Protein AF-N6TQA6-F1 (afdb_monomer_lite)

Foldseek 3Di:
DDVCVVPPPDDPVNVVVVVDVVPDPDDDDDPDDDCVVPNCVVVVVCQCPDLLNPQLPDDKDKDWDDLDVVQQKIWMFIDHRQAGQDTDIDTDDPLVVVCVVVCVVVVVVRVVRGGHGDDPVSVVVVVVSSVCSNPDVVNVVSVPPD

Organism: Dendroctonus ponderosae (NCBI:txid77166)

Secondary structure (DSSP, 8-state):
--HHHHSTT--HHHHHHHHHHHH-S---------TTTSTTHHHHHHHHHSHHHHTTTSPPEEEEEEEEGGGTEEEEEEEETTEEEEEEEE-S-TTHHHHGGG-HHHHHHHHTTTTSB--HHHHHHHHHHHHHHHH-HHHHHHHS--

InterPro domains:
  IPR004562 Lipoyltransferase/lipoate-protein ligase [PTHR12561] (2-125)

pLDDT: mean 84.32, std 15.9, range [39.91, 97.62]

Structure (mmCIF, N/CA/C/O backbone):
data_AF-N6TQA6-F1
#
_entry.id   AF-N6TQA6-F1
#
loop_
_atom_site.group_PDB
_atom_site.id
_atom_site.type_symbol
_atom_site.label_atom_id
_atom_site.label_alt_id
_atom_site.label_comp_id
_atom_site.label_asym_id
_atom_site.label_entity_id
_atom_site.label_seq_id
_atom_site.pdbx_PDB_ins_code
_atom_site.Cartn_x
_atom_site.Cartn_y
_atom_site.Cartn_z
_atom_site.occupancy
_atom_site.B_iso_or_equiv
_atom_site.auth_seq_id
_atom_site.auth_comp_id
_atom_site.auth_asym_id
_atom_site.auth_atom_id
_atom_site.pdbx_PDB_model_num
ATOM 1 N N . MET A 1 1 ? -9.135 -11.450 -22.945 1.00 77.75 1 MET A N 1
ATOM 2 C CA . MET A 1 1 ? -8.726 -12.107 -24.193 1.00 77.75 1 MET A CA 1
ATOM 3 C C . MET A 1 1 ? -7.222 -12.030 -24.265 1.00 77.75 1 MET A C 1
ATOM 5 O O . MET A 1 1 ? -6.675 -10.943 -24.104 1.00 77.75 1 MET A O 1
ATOM 9 N N . ASN A 1 2 ? -6.568 -13.174 -24.365 1.00 92.62 2 ASN A N 1
ATOM 10 C CA . ASN A 1 2 ? -5.119 -13.284 -24.458 1.00 92.62 2 ASN A CA 1
ATOM 11 C C . ASN A 1 2 ? -4.741 -13.537 -25.926 1.00 92.62 2 ASN A C 1
ATOM 13 O O . ASN A 1 2 ? -5.412 -14.313 -26.595 1.00 92.62 2 ASN A O 1
ATOM 17 N N . LEU A 1 3 ? -3.662 -12.929 -26.428 1.00 93.31 3 LEU A N 1
ATOM 18 C CA . LEU A 1 3 ? -3.192 -13.143 -27.807 1.00 93.31 3 LEU A CA 1
ATOM 19 C C . LEU A 1 3 ? -2.928 -14.625 -28.120 1.00 93.31 3 LEU A C 1
ATOM 21 O O . LEU A 1 3 ? -3.134 -15.071 -29.245 1.00 93.31 3 LEU A O 1
ATOM 25 N N . ASN A 1 4 ? -2.537 -15.406 -27.114 1.00 93.56 4 ASN A N 1
ATOM 26 C CA . ASN A 1 4 ? -2.310 -16.839 -27.259 1.00 93.56 4 ASN A CA 1
ATOM 27 C C . ASN A 1 4 ? -3.609 -17.657 -27.425 1.00 93.56 4 ASN A C 1
ATOM 29 O O . ASN A 1 4 ? -3.557 -18.798 -27.872 1.00 93.56 4 ASN A O 1
ATOM 33 N N . GLU A 1 5 ? -4.775 -17.101 -27.078 1.00 95.50 5 GLU A N 1
ATOM 34 C CA . GLU A 1 5 ? -6.081 -17.727 -27.351 1.00 95.50 5 GLU A CA 1
ATOM 35 C C . GLU A 1 5 ? -6.451 -17.608 -28.837 1.00 95.50 5 GLU A C 1
ATOM 37 O O . GLU A 1 5 ? -7.090 -18.501 -29.387 1.00 95.50 5 GLU A O 1
ATOM 42 N N . GLU A 1 6 ? -6.028 -16.524 -29.493 1.00 95.62 6 GLU A N 1
ATOM 43 C CA . GLU A 1 6 ? -6.296 -16.272 -30.913 1.00 95.62 6 GLU A CA 1
ATOM 44 C C . GLU A 1 6 ? -5.246 -16.905 -31.826 1.00 95.62 6 GLU A C 1
ATOM 46 O O . GLU A 1 6 ? -5.573 -17.448 -32.882 1.00 95.62 6 GLU A O 1
ATOM 51 N N . ARG A 1 7 ? -3.978 -16.865 -31.411 1.00 94.62 7 ARG A N 1
ATOM 52 C CA . ARG A 1 7 ? -2.865 -17.491 -32.119 1.00 94.62 7 ARG A CA 1
ATOM 53 C C . ARG A 1 7 ? -2.059 -18.352 -31.146 1.00 94.62 7 ARG A C 1
ATOM 55 O O . ARG A 1 7 ? -1.082 -17.871 -30.571 1.00 94.62 7 ARG A O 1
ATOM 62 N N . PRO A 1 8 ? -2.447 -19.625 -30.968 1.00 95.56 8 PRO A N 1
ATOM 63 C CA . PRO A 1 8 ? -1.729 -20.542 -30.098 1.00 95.56 8 PRO A CA 1
ATOM 64 C C . PRO A 1 8 ? -0.255 -20.657 -30.490 1.00 95.56 8 PRO A C 1
ATOM 66 O O . PRO A 1 8 ? 0.071 -20.907 -31.650 1.00 95.56 8 PRO A O 1
ATOM 69 N N . GLY A 1 9 ? 0.626 -20.492 -29.507 1.00 95.00 9 GLY A N 1
ATOM 70 C CA . GLY A 1 9 ? 2.074 -20.583 -29.684 1.00 95.00 9 GLY A CA 1
ATOM 71 C C . GLY A 1 9 ? 2.760 -19.263 -30.026 1.00 95.00 9 GLY A C 1
ATOM 72 O O . GLY A 1 9 ? 3.975 -19.278 -30.197 1.00 95.00 9 GLY A O 1
ATOM 73 N N . ILE A 1 10 ? 2.027 -18.144 -30.099 1.00 96.69 10 ILE A N 1
ATOM 74 C CA . ILE A 1 10 ? 2.650 -16.826 -30.247 1.00 96.69 10 ILE A CA 1
ATOM 75 C C . ILE A 1 10 ? 3.518 -16.507 -29.023 1.00 96.69 10 ILE A C 1
ATOM 77 O O . ILE A 1 10 ? 3.062 -16.636 -27.881 1.00 96.69 10 ILE A O 1
ATOM 81 N N . THR A 1 11 ? 4.765 -16.093 -29.246 1.00 96.75 11 THR A N 1
ATOM 82 C CA . THR A 1 11 ? 5.687 -15.748 -28.152 1.00 96.75 11 THR A CA 1
ATOM 83 C C . THR A 1 11 ? 5.774 -14.242 -27.916 1.00 96.75 11 THR A C 1
ATOM 85 O O . THR A 1 11 ? 5.380 -13.428 -28.754 1.00 96.75 11 THR A O 1
ATOM 88 N N . VAL A 1 12 ? 6.302 -13.845 -26.753 1.00 95.62 12 VAL A N 1
ATOM 89 C CA . VAL A 1 12 ? 6.537 -12.426 -26.440 1.00 95.62 12 VAL A CA 1
ATOM 90 C C . VAL A 1 12 ? 7.561 -11.833 -27.405 1.00 95.62 12 VAL A C 1
ATOM 92 O O . VAL A 1 12 ? 7.394 -10.702 -27.848 1.00 95.62 12 VAL A O 1
ATOM 95 N N . GLU A 1 13 ? 8.589 -12.596 -27.771 1.00 93.81 13 GLU A N 1
ATOM 96 C CA . GLU A 1 13 ? 9.628 -12.185 -28.714 1.00 93.81 13 GLU A CA 1
ATOM 97 C C . GLU A 1 13 ? 9.040 -11.903 -30.097 1.00 93.81 13 GLU A C 1
ATOM 99 O O . GLU A 1 13 ? 9.338 -10.861 -30.673 1.00 93.81 13 GLU A O 1
ATOM 104 N N . GLU A 1 14 ? 8.157 -12.773 -30.602 1.00 94.75 14 GLU A N 1
ATOM 105 C CA . GLU A 1 14 ? 7.482 -12.560 -31.887 1.00 94.75 14 GLU A CA 1
ATOM 106 C C . GLU A 1 14 ? 6.632 -11.286 -31.878 1.00 94.75 14 GLU A C 1
ATOM 108 O O . GLU A 1 14 ? 6.665 -10.508 -32.833 1.00 94.75 14 GLU A O 1
ATOM 113 N N . VAL A 1 15 ? 5.896 -11.046 -30.787 1.00 95.25 15 VAL A N 1
ATOM 114 C CA . VAL A 1 15 ? 5.097 -9.824 -30.625 1.00 95.25 15 VAL A CA 1
ATOM 115 C C . VAL A 1 15 ? 6.002 -8.595 -30.562 1.00 95.25 15 VAL A C 1
ATOM 117 O O . VAL A 1 15 ? 5.753 -7.618 -31.265 1.00 95.25 15 VAL A O 1
ATOM 120 N N . MET A 1 16 ? 7.073 -8.642 -29.770 1.00 93.44 16 MET A N 1
ATOM 121 C CA . MET A 1 16 ? 8.029 -7.541 -29.645 1.00 93.44 16 MET A CA 1
ATOM 122 C C . MET A 1 16 ? 8.713 -7.234 -30.979 1.00 93.44 16 MET A C 1
ATOM 124 O O . MET A 1 16 ? 8.802 -6.069 -31.353 1.00 93.44 16 MET A O 1
ATOM 128 N N . SER A 1 17 ? 9.152 -8.253 -31.725 1.00 91.00 17 SER A N 1
ATOM 129 C CA . SER A 1 17 ? 9.745 -8.076 -33.054 1.00 91.00 17 SER A CA 1
ATOM 130 C C . SER A 1 17 ? 8.762 -7.454 -34.041 1.00 91.00 17 SER A C 1
ATOM 132 O O . SER A 1 17 ? 9.145 -6.535 -34.761 1.00 91.00 17 SER A O 1
ATOM 134 N N . ALA A 1 18 ? 7.501 -7.900 -34.048 1.00 93.00 18 ALA A N 1
ATOM 135 C CA . ALA A 1 18 ? 6.472 -7.315 -34.902 1.00 93.00 18 ALA A CA 1
ATOM 136 C C . ALA A 1 18 ? 6.237 -5.831 -34.565 1.00 93.00 18 ALA A C 1
ATOM 138 O O . ALA A 1 18 ? 6.269 -4.989 -35.460 1.00 93.00 18 ALA A O 1
ATOM 139 N N . VAL A 1 19 ? 6.091 -5.494 -33.276 1.00 94.12 19 VAL A N 1
ATOM 140 C CA . VAL A 1 19 ? 5.909 -4.105 -32.812 1.00 94.12 19 VAL A CA 1
ATOM 141 C C . VAL A 1 19 ? 7.112 -3.231 -33.163 1.00 94.12 19 VAL A C 1
ATOM 143 O O . VAL A 1 19 ? 6.934 -2.118 -33.652 1.00 94.12 19 VAL A O 1
ATOM 146 N N . ILE A 1 20 ? 8.331 -3.730 -32.945 1.00 91.94 20 ILE A N 1
ATOM 147 C CA . ILE A 1 20 ? 9.562 -3.025 -33.311 1.00 91.94 20 ILE A CA 1
ATOM 148 C C . ILE A 1 20 ? 9.578 -2.752 -34.814 1.00 91.94 20 ILE A C 1
ATOM 150 O O . ILE A 1 20 ? 9.751 -1.603 -35.202 1.00 91.94 20 ILE A O 1
ATOM 154 N N . SER A 1 21 ? 9.340 -3.778 -35.639 1.00 91.06 21 SER A N 1
ATOM 155 C CA . SER A 1 21 ? 9.385 -3.649 -37.099 1.00 91.06 21 SER A CA 1
ATOM 156 C C . SER A 1 21 ? 8.364 -2.657 -37.653 1.00 91.06 21 SER A C 1
ATOM 158 O O . SER A 1 21 ? 8.641 -2.003 -38.655 1.00 91.06 21 SER A O 1
ATOM 160 N N . GLU A 1 22 ? 7.217 -2.516 -36.985 1.00 94.31 22 GLU A N 1
ATOM 161 C CA . GLU A 1 22 ? 6.183 -1.549 -37.352 1.00 94.31 22 GLU A CA 1
ATOM 162 C C . GLU A 1 22 ? 6.543 -0.124 -36.901 1.00 94.31 22 GLU A C 1
ATOM 164 O O . GLU A 1 22 ? 6.244 0.846 -37.593 1.00 94.31 22 GLU A O 1
ATOM 169 N N . TRP A 1 23 ? 7.191 0.025 -35.740 1.00 92.50 23 TRP A N 1
ATOM 170 C CA . TRP A 1 23 ? 7.520 1.334 -35.172 1.00 92.50 23 TRP A CA 1
ATOM 171 C C . TRP A 1 23 ? 8.783 1.962 -35.777 1.00 92.50 23 TRP A C 1
ATOM 173 O O . TRP A 1 23 ? 8.796 3.157 -36.072 1.00 92.50 23 TRP A O 1
ATOM 183 N N . SER A 1 24 ? 9.871 1.196 -35.907 1.00 87.44 24 SER A N 1
ATOM 184 C CA . SER A 1 24 ? 11.175 1.698 -36.356 1.00 87.44 24 SER A CA 1
ATOM 185 C C . SER A 1 24 ? 12.092 0.575 -36.846 1.00 87.44 24 SER A C 1
ATOM 187 O O . SER A 1 24 ? 12.182 -0.490 -36.239 1.00 87.44 24 SER A O 1
ATOM 189 N N . SER A 1 25 ? 12.872 0.852 -37.894 1.00 78.69 25 SER A N 1
ATOM 190 C CA . SER A 1 25 ? 13.963 -0.023 -38.346 1.00 78.69 25 SER A CA 1
ATOM 191 C C . SER A 1 25 ? 15.232 0.081 -37.491 1.00 78.69 25 SER A C 1
ATOM 193 O O . SER A 1 25 ? 16.131 -0.745 -37.629 1.00 78.69 25 SER A O 1
ATOM 195 N N . GLU A 1 26 ? 15.325 1.092 -36.627 1.00 82.56 26 GLU A N 1
ATOM 196 C CA . GLU A 1 26 ? 16.472 1.341 -35.754 1.00 82.56 26 GLU A CA 1
ATOM 197 C C . GLU A 1 26 ? 16.046 1.217 -34.291 1.00 82.56 26 GLU A C 1
ATOM 199 O O . GLU A 1 26 ? 15.248 2.015 -33.789 1.00 82.56 26 GLU A O 1
ATOM 204 N N . VAL A 1 27 ? 16.583 0.204 -33.608 1.00 82.75 27 VAL A N 1
ATOM 205 C CA . VAL A 1 27 ? 16.395 -0.015 -32.171 1.00 82.75 27 VAL A CA 1
ATOM 206 C C . VAL A 1 27 ? 17.752 -0.262 -31.535 1.00 82.75 27 VAL A C 1
ATOM 208 O O . VAL A 1 27 ? 18.477 -1.176 -31.923 1.00 82.75 27 VAL A O 1
ATOM 211 N N . ALA A 1 28 ? 18.084 0.556 -30.541 1.00 83.94 28 ALA A N 1
ATOM 212 C CA . ALA A 1 28 ? 19.225 0.318 -29.675 1.00 83.94 28 ALA A CA 1
ATOM 213 C C . ALA A 1 28 ? 18.788 -0.574 -28.509 1.00 83.94 28 ALA A C 1
ATOM 215 O O . ALA A 1 28 ? 17.830 -0.258 -27.800 1.00 83.94 28 ALA A O 1
ATOM 216 N N . VAL A 1 29 ? 19.492 -1.686 -28.315 1.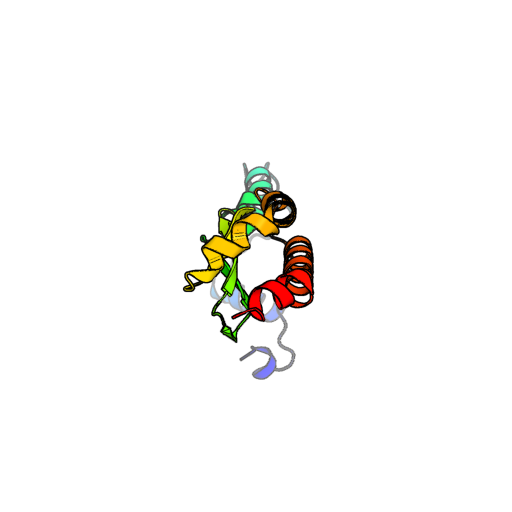00 85.06 29 VAL A N 1
ATOM 217 C CA . VAL A 1 29 ? 19.324 -2.524 -27.127 1.00 85.06 29 VAL A CA 1
ATOM 218 C C . VAL A 1 29 ? 20.088 -1.876 -25.975 1.00 85.06 29 VAL A C 1
ATOM 220 O O . VAL A 1 29 ? 21.230 -1.452 -26.138 1.00 85.06 29 VAL A O 1
ATOM 223 N N . VAL A 1 30 ? 19.436 -1.767 -24.820 1.00 89.81 30 VAL A N 1
ATOM 224 C CA . VAL A 1 30 ? 20.042 -1.254 -23.589 1.00 89.81 30 VAL A CA 1
ATOM 225 C C . VAL A 1 30 ? 20.424 -2.450 -22.719 1.00 89.81 30 VAL A C 1
ATOM 227 O O . VAL A 1 30 ? 19.561 -3.044 -22.075 1.00 89.81 30 VAL A O 1
ATOM 230 N N . ASP A 1 31 ? 21.710 -2.808 -22.723 1.00 85.19 31 ASP A N 1
ATOM 231 C CA . ASP A 1 31 ? 22.230 -3.988 -22.010 1.00 85.19 31 ASP A CA 1
ATOM 232 C C . ASP A 1 31 ? 22.475 -3.733 -20.511 1.00 85.19 31 ASP A C 1
ATOM 234 O O . ASP A 1 31 ? 22.436 -4.661 -19.699 1.00 85.19 31 ASP A O 1
ATOM 238 N N . SER A 1 32 ? 22.690 -2.472 -20.119 1.00 89.19 32 SER A N 1
ATOM 239 C CA . SER A 1 32 ? 22.779 -2.042 -18.722 1.00 89.19 32 SER A CA 1
ATOM 240 C C . SER A 1 32 ? 21.999 -0.752 -18.486 1.00 89.19 32 SER A C 1
ATOM 242 O O . SER A 1 32 ? 21.903 0.122 -19.344 1.00 89.19 32 SER A O 1
ATOM 244 N N . ILE A 1 33 ? 21.418 -0.644 -17.291 1.00 89.31 33 ILE A N 1
ATOM 245 C CA . ILE A 1 33 ? 20.764 0.573 -16.815 1.00 89.31 33 ILE A CA 1
ATOM 246 C C . ILE A 1 33 ? 21.551 1.045 -15.595 1.00 89.31 33 ILE A C 1
ATOM 248 O O . ILE A 1 33 ? 21.367 0.535 -14.488 1.00 89.31 33 ILE A O 1
ATOM 252 N N . ASP A 1 34 ? 22.446 1.996 -15.825 1.00 92.69 34 ASP A N 1
ATOM 253 C CA . ASP A 1 34 ? 23.324 2.606 -14.830 1.00 92.69 34 ASP A CA 1
ATOM 254 C C . ASP A 1 34 ? 23.321 4.135 -14.972 1.00 92.69 34 ASP A C 1
ATOM 256 O O . ASP A 1 34 ? 22.757 4.687 -15.918 1.00 92.69 34 ASP A O 1
ATOM 260 N N . ASP A 1 35 ? 23.910 4.824 -13.995 1.00 94.50 35 ASP A N 1
ATOM 261 C CA . ASP A 1 35 ? 23.926 6.289 -13.974 1.00 94.50 35 ASP A CA 1
ATOM 262 C C . ASP A 1 35 ? 24.901 6.905 -14.991 1.00 94.50 35 ASP A C 1
ATOM 264 O O . ASP A 1 35 ? 24.785 8.098 -15.270 1.00 94.50 35 ASP A O 1
ATOM 268 N N . ASP A 1 36 ? 25.819 6.120 -15.567 1.00 93.12 36 ASP A N 1
ATOM 269 C CA . ASP A 1 36 ? 26.748 6.607 -16.592 1.00 93.12 36 ASP A CA 1
ATOM 270 C C . ASP A 1 36 ? 26.003 6.841 -17.914 1.00 93.12 36 ASP A C 1
ATOM 272 O O . ASP A 1 36 ? 26.215 7.852 -18.587 1.00 93.12 36 ASP A O 1
ATOM 276 N N . HIS A 1 37 ? 25.078 5.939 -18.257 1.00 91.31 37 HIS A N 1
ATOM 277 C CA . HIS A 1 37 ? 24.231 6.052 -19.448 1.00 91.31 37 HIS A CA 1
ATOM 278 C C . HIS A 1 37 ? 22.903 6.774 -19.171 1.00 91.31 37 HIS A C 1
ATOM 280 O O . HIS A 1 37 ? 22.375 7.460 -20.049 1.00 91.31 37 HIS A O 1
ATOM 286 N N . PHE A 1 38 ? 22.364 6.651 -17.953 1.00 94.62 38 PHE A N 1
ATOM 287 C CA . PHE A 1 38 ? 21.082 7.234 -17.547 1.00 94.62 38 PHE A CA 1
ATOM 288 C C . PHE A 1 38 ? 21.204 7.956 -16.197 1.00 94.62 38 PHE A C 1
ATOM 290 O O . PHE A 1 38 ? 20.781 7.424 -15.166 1.00 94.62 38 PHE A O 1
ATOM 297 N N . PRO A 1 39 ? 21.739 9.190 -16.174 1.00 95.94 39 PRO A N 1
ATOM 298 C CA . PRO A 1 39 ? 21.996 9.910 -14.931 1.00 95.94 39 PRO A CA 1
ATOM 299 C C . PRO A 1 39 ? 20.758 10.020 -14.027 1.00 95.94 39 PRO A C 1
ATOM 301 O O . PRO A 1 39 ? 19.737 10.598 -14.405 1.00 95.94 39 PRO A O 1
ATOM 304 N N . GLY A 1 40 ? 20.855 9.485 -12.806 1.00 96.25 40 GLY A N 1
ATOM 305 C CA . GLY A 1 40 ? 19.790 9.520 -11.800 1.00 96.25 40 GLY A CA 1
ATOM 306 C C . GLY A 1 40 ? 18.843 8.314 -11.834 1.00 96.25 40 GLY A C 1
ATOM 307 O O . GLY A 1 40 ? 17.872 8.269 -11.063 1.00 96.25 40 GLY A O 1
ATOM 308 N N . VAL A 1 41 ? 19.105 7.316 -12.682 1.00 96.75 41 VAL A N 1
ATOM 309 C CA . VAL A 1 41 ? 18.303 6.094 -12.746 1.00 96.75 41 VAL A CA 1
ATOM 310 C C . VAL A 1 41 ? 18.394 5.284 -11.458 1.00 96.75 41 VAL A C 1
ATOM 312 O O . VAL A 1 41 ? 17.375 4.752 -11.013 1.00 96.75 41 VAL A O 1
ATOM 315 N N . SER A 1 42 ? 19.547 5.267 -10.779 1.00 95.31 42 SER A N 1
ATOM 316 C CA . SER A 1 42 ? 19.677 4.582 -9.486 1.00 95.31 42 SER A CA 1
ATOM 317 C C . SER A 1 42 ? 18.792 5.225 -8.422 1.00 95.31 42 SER A C 1
ATOM 319 O O . SER A 1 42 ? 18.085 4.525 -7.695 1.00 95.31 42 SER A O 1
ATOM 321 N N . GLN A 1 43 ? 18.770 6.560 -8.360 1.00 96.69 43 GLN A N 1
ATOM 322 C CA . GLN A 1 43 ? 17.928 7.295 -7.415 1.00 96.69 43 GLN A CA 1
ATOM 323 C C . GLN A 1 43 ? 16.441 7.062 -7.708 1.00 96.69 43 GLN A C 1
ATOM 325 O O . GLN A 1 43 ? 15.642 6.836 -6.798 1.00 96.69 43 GLN A O 1
ATOM 330 N N . THR A 1 44 ? 16.067 7.071 -8.987 1.00 96.88 44 THR A N 1
ATOM 331 C CA . THR A 1 44 ? 14.692 6.817 -9.429 1.00 96.88 44 THR A CA 1
ATOM 332 C C . THR A 1 44 ? 14.266 5.383 -9.113 1.00 96.88 44 THR A C 1
ATOM 334 O O . THR A 1 44 ? 13.175 5.163 -8.585 1.00 96.88 44 THR A O 1
ATOM 337 N N . ARG A 1 45 ? 15.149 4.405 -9.339 1.00 95.69 45 ARG A N 1
ATOM 338 C CA . ARG A 1 45 ? 14.934 3.005 -8.963 1.00 95.69 45 ARG A CA 1
ATOM 339 C C . ARG A 1 45 ? 14.741 2.858 -7.456 1.00 95.69 45 ARG A C 1
ATOM 341 O O . ARG A 1 45 ? 13.771 2.237 -7.034 1.00 95.69 45 ARG A O 1
ATOM 348 N N . GLN A 1 46 ? 15.619 3.449 -6.646 1.00 96.81 46 GLN A N 1
ATOM 349 C CA . GLN A 1 46 ? 15.495 3.427 -5.184 1.00 96.81 46 GLN A CA 1
ATOM 350 C C . GLN A 1 46 ? 14.174 4.048 -4.723 1.00 96.81 46 GLN A C 1
ATOM 352 O O . GLN A 1 46 ? 13.484 3.471 -3.885 1.00 96.81 46 GLN A O 1
ATOM 357 N N . LYS A 1 47 ? 13.778 5.178 -5.319 1.00 96.75 47 LYS A N 1
ATOM 358 C CA . LYS A 1 47 ? 12.491 5.820 -5.047 1.00 96.75 47 LYS A CA 1
ATOM 359 C C . LYS A 1 47 ? 11.320 4.899 -5.376 1.00 96.75 47 LYS A C 1
ATOM 361 O O . LYS A 1 47 ? 10.438 4.759 -4.545 1.00 96.75 47 LYS A O 1
ATOM 366 N N . PHE A 1 48 ? 11.299 4.259 -6.545 1.00 95.81 48 PHE A N 1
ATOM 367 C CA . PHE A 1 48 ? 10.202 3.363 -6.928 1.00 95.81 48 PHE A CA 1
ATOM 368 C C . PHE A 1 48 ? 10.120 2.091 -6.082 1.00 95.81 48 PHE A C 1
ATOM 370 O O . PHE A 1 48 ? 9.036 1.528 -5.924 1.00 95.81 48 PHE A O 1
ATOM 377 N N . LEU A 1 49 ? 11.244 1.646 -5.523 1.00 95.25 49 LEU A N 1
ATOM 378 C CA . LEU A 1 49 ? 11.292 0.491 -4.631 1.00 95.25 49 LEU A CA 1
ATOM 379 C C . LEU A 1 49 ? 10.986 0.837 -3.168 1.00 95.25 49 LEU A C 1
ATOM 381 O O . LEU A 1 49 ? 10.723 -0.081 -2.390 1.00 95.25 49 LEU A O 1
ATOM 385 N N . SER A 1 50 ? 10.983 2.120 -2.793 1.00 95.00 50 SER A N 1
ATOM 386 C CA . SER A 1 50 ? 10.720 2.540 -1.418 1.00 95.00 50 SER A CA 1
ATOM 387 C C . SER A 1 50 ? 9.273 2.257 -0.999 1.00 95.00 50 SER A C 1
ATOM 389 O O . SER A 1 50 ? 8.337 2.310 -1.803 1.00 95.00 50 SER A O 1
ATOM 391 N N . GLU A 1 51 ? 9.067 1.981 0.290 1.00 91.19 51 GLU A N 1
ATOM 392 C CA . GLU A 1 51 ? 7.725 1.769 0.850 1.00 91.19 51 GLU A CA 1
ATOM 393 C C . GLU A 1 51 ? 6.846 3.017 0.728 1.00 91.19 51 GLU A C 1
ATOM 395 O O . GLU A 1 51 ? 5.649 2.917 0.456 1.00 91.19 51 GLU A O 1
ATOM 400 N N . GLU A 1 52 ? 7.446 4.203 0.863 1.00 92.62 52 GLU A N 1
ATOM 401 C CA . GLU A 1 52 ? 6.758 5.479 0.675 1.00 92.62 52 GLU A CA 1
ATOM 402 C C . GLU A 1 52 ? 6.150 5.582 -0.729 1.00 92.62 52 GLU A C 1
ATOM 404 O O . GLU A 1 52 ? 5.021 6.047 -0.889 1.00 92.62 52 GLU A O 1
ATOM 409 N N . TRP A 1 53 ? 6.861 5.110 -1.755 1.00 94.75 53 TRP A N 1
ATOM 410 C CA . TRP A 1 53 ? 6.329 5.108 -3.109 1.00 94.75 53 TRP A CA 1
ATOM 411 C C . TRP A 1 53 ? 5.292 4.010 -3.322 1.00 94.75 53 TRP A C 1
ATOM 413 O O . TRP A 1 53 ? 4.194 4.287 -3.806 1.00 94.75 53 TRP A O 1
ATOM 423 N N . ARG A 1 54 ? 5.638 2.767 -2.968 1.00 92.88 54 ARG A N 1
ATOM 424 C CA . ARG A 1 54 ? 4.814 1.584 -3.257 1.00 92.88 54 ARG A CA 1
ATOM 425 C C . ARG A 1 54 ? 3.500 1.575 -2.483 1.00 92.88 54 ARG A C 1
ATOM 427 O O . ARG A 1 54 ? 2.488 1.151 -3.029 1.00 92.88 54 ARG A O 1
ATOM 434 N N . PHE A 1 55 ? 3.518 2.043 -1.237 1.00 91.56 55 PHE A N 1
ATOM 435 C CA . PHE A 1 55 ? 2.379 1.962 -0.320 1.00 91.56 55 PHE A CA 1
ATOM 436 C C . PHE A 1 55 ? 1.974 3.326 0.234 1.00 91.56 55 PHE A C 1
ATOM 438 O O . PHE A 1 55 ? 0.783 3.587 0.404 1.00 91.56 55 PHE A O 1
ATOM 445 N N . GLY A 1 56 ? 2.936 4.227 0.456 1.00 91.25 56 GLY A N 1
ATOM 446 C CA . GLY A 1 56 ? 2.688 5.568 0.994 1.00 91.25 56 GLY A CA 1
ATOM 447 C C . GLY A 1 56 ? 1.832 6.470 0.099 1.00 91.25 56 GLY A C 1
ATOM 448 O O . GLY A 1 56 ? 1.254 7.445 0.574 1.00 91.25 56 GLY A O 1
ATOM 449 N N . ARG A 1 57 ? 1.690 6.127 -1.184 1.00 92.88 57 ARG A N 1
ATOM 450 C CA . ARG A 1 57 ? 0.806 6.822 -2.133 1.00 92.88 57 ARG A CA 1
ATOM 451 C C . ARG A 1 57 ? -0.620 6.282 -2.185 1.00 92.88 57 ARG A C 1
ATOM 453 O O . ARG A 1 57 ? -1.443 6.848 -2.900 1.00 92.88 57 ARG A O 1
ATOM 460 N N . THR A 1 58 ? -0.921 5.215 -1.449 1.00 93.75 58 THR A N 1
ATOM 461 C CA . THR A 1 58 ? -2.285 4.684 -1.362 1.00 93.75 58 THR A CA 1
ATOM 462 C C . THR A 1 58 ? -3.201 5.760 -0.770 1.00 93.75 58 THR A C 1
ATOM 464 O O . THR A 1 58 ? -2.867 6.303 0.291 1.00 93.75 58 THR A O 1
ATOM 467 N N . PRO A 1 59 ? -4.333 6.099 -1.421 1.00 96.31 59 PRO A N 1
ATOM 468 C CA . PRO A 1 59 ? -5.304 7.033 -0.865 1.00 96.31 59 PRO A CA 1
ATOM 469 C C . PRO A 1 59 ? -5.747 6.607 0.532 1.00 96.31 59 PRO A C 1
ATOM 471 O O . PRO A 1 59 ? -5.780 5.417 0.837 1.00 96.31 59 PRO A O 1
ATOM 474 N N . LYS A 1 60 ? -6.113 7.575 1.374 1.00 97.50 60 LYS A N 1
ATOM 475 C CA . LYS A 1 60 ? -6.648 7.285 2.705 1.00 97.50 60 LYS A CA 1
ATOM 476 C C . LYS A 1 60 ? -7.862 6.360 2.597 1.00 97.50 60 LYS A C 1
ATOM 478 O O . LYS A 1 60 ? -8.774 6.632 1.818 1.00 97.50 60 LYS A O 1
ATOM 483 N N . PHE A 1 61 ? -7.886 5.309 3.408 1.00 97.62 61 PHE A N 1
ATOM 484 C CA . PHE A 1 61 ? -9.019 4.394 3.505 1.00 97.62 61 PHE A CA 1
ATOM 485 C C . PHE A 1 61 ? -9.247 3.969 4.952 1.00 97.62 61 PHE A C 1
ATOM 487 O O . PHE A 1 61 ? -8.350 4.057 5.789 1.00 97.62 61 PHE A O 1
ATOM 494 N N . THR A 1 62 ? -10.452 3.485 5.236 1.00 97.50 62 THR A N 1
ATOM 495 C CA . THR A 1 62 ? -10.806 2.940 6.546 1.00 97.50 62 THR A CA 1
ATOM 496 C C . THR A 1 62 ? -11.382 1.550 6.360 1.00 97.50 62 THR A C 1
ATOM 498 O O . THR A 1 62 ? -12.290 1.345 5.555 1.00 97.50 62 THR A O 1
ATOM 501 N N . LEU A 1 63 ? -10.848 0.590 7.106 1.00 96.38 63 LEU A N 1
ATOM 502 C CA . LEU A 1 63 ? -11.413 -0.745 7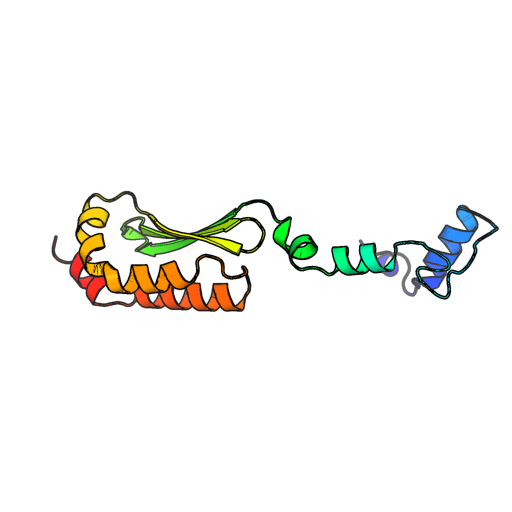.212 1.00 96.38 63 LEU A CA 1
ATOM 503 C C . LEU A 1 63 ? -12.351 -0.789 8.402 1.00 96.38 63 LEU A C 1
ATOM 505 O O . LEU A 1 63 ? -12.001 -0.317 9.478 1.00 96.38 63 LEU A O 1
ATOM 509 N N . TYR A 1 64 ? -13.506 -1.412 8.212 1.00 94.25 64 TYR A N 1
ATOM 510 C CA . TYR A 1 64 ? -14.467 -1.658 9.275 1.00 94.25 64 TYR A CA 1
ATOM 511 C C . TYR A 1 64 ? -14.627 -3.156 9.492 1.00 94.25 64 TYR A C 1
ATOM 513 O O . TYR A 1 64 ? -14.667 -3.940 8.535 1.00 94.25 64 TYR A O 1
ATOM 521 N N . ARG A 1 65 ? -14.753 -3.549 10.757 1.00 93.12 65 ARG A N 1
ATOM 52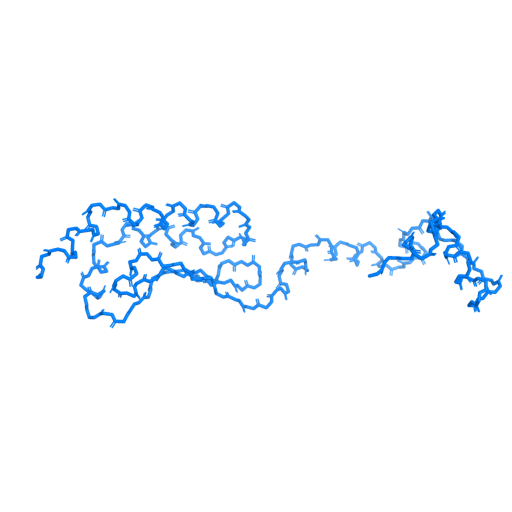2 C CA . ARG A 1 65 ? -15.098 -4.903 11.176 1.00 93.12 65 ARG A CA 1
ATOM 523 C C . ARG A 1 65 ? -16.193 -4.851 12.211 1.00 93.12 65 ARG A C 1
ATOM 525 O O . ARG A 1 65 ? -16.062 -4.209 13.244 1.00 93.12 65 ARG A O 1
ATOM 532 N N . SER A 1 66 ? -17.290 -5.544 11.929 1.00 88.81 66 SER A N 1
ATOM 533 C CA . SER A 1 66 ? -18.358 -5.671 12.911 1.00 88.81 66 SER A CA 1
ATOM 534 C C . SER A 1 66 ? -17.876 -6.509 14.087 1.00 88.81 66 SER A C 1
ATOM 536 O O . SER A 1 66 ? -17.328 -7.593 13.873 1.00 88.81 66 SER A O 1
ATOM 538 N N . VAL A 1 67 ? -18.084 -5.991 15.297 1.00 84.50 67 VAL A N 1
ATOM 539 C CA . VAL A 1 67 ? -17.811 -6.678 16.562 1.00 84.50 67 VAL A CA 1
ATOM 540 C C . VAL A 1 67 ? -19.128 -7.238 17.094 1.00 84.50 67 VAL A C 1
ATOM 542 O O . VAL A 1 67 ? -19.275 -8.452 17.174 1.00 84.50 67 VAL A O 1
ATOM 545 N N . PHE A 1 68 ? -20.134 -6.382 17.298 1.00 80.94 68 PHE A N 1
ATOM 546 C CA . PHE A 1 68 ? -21.479 -6.789 17.718 1.00 80.94 68 PHE A CA 1
ATOM 547 C C . PHE A 1 68 ? -22.510 -6.321 16.691 1.00 80.94 68 PHE A C 1
ATOM 549 O O . PHE A 1 68 ? -22.951 -5.173 16.710 1.00 80.94 68 PHE A O 1
ATOM 556 N N . GLN A 1 69 ? -22.894 -7.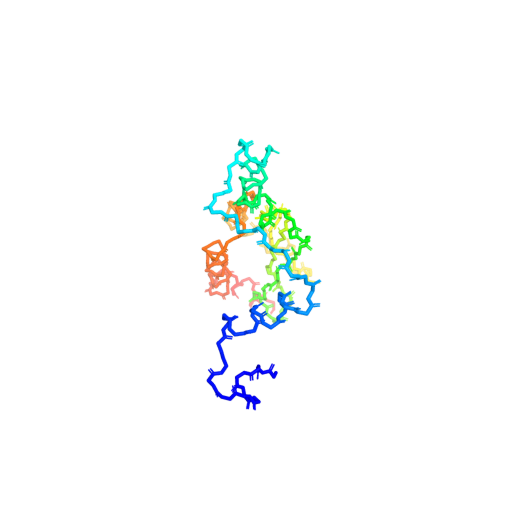218 15.775 1.00 79.25 69 GLN A N 1
ATOM 557 C CA . GLN A 1 69 ? -23.822 -6.899 14.680 1.00 79.25 69 GLN A CA 1
ATOM 558 C C . GLN A 1 69 ? -25.177 -6.392 15.182 1.00 79.25 69 GLN A C 1
ATOM 560 O O . GLN A 1 69 ? -25.715 -5.441 14.628 1.00 79.25 69 GLN A O 1
ATOM 565 N N . GLN A 1 70 ? -25.702 -6.996 16.251 1.00 78.12 70 GLN A N 1
ATOM 566 C CA . GLN A 1 70 ? -27.013 -6.653 16.815 1.00 78.12 70 GLN A CA 1
ATOM 567 C C . GLN A 1 70 ? -27.064 -5.229 17.389 1.00 78.12 70 GLN A C 1
ATOM 569 O O . GLN A 1 70 ? -28.125 -4.618 17.402 1.00 78.12 70 GLN A O 1
ATOM 574 N N . LEU A 1 71 ? -25.916 -4.699 17.824 1.00 73.12 71 LEU A N 1
ATOM 575 C CA . LEU A 1 71 ? -25.780 -3.368 18.428 1.00 73.12 71 LEU A CA 1
ATOM 576 C C . LEU A 1 71 ? -25.168 -2.340 17.467 1.00 73.12 71 LEU A C 1
ATOM 578 O O . LEU A 1 71 ? -24.885 -1.213 17.862 1.00 73.12 71 LEU A O 1
ATOM 582 N N . ASN A 1 72 ? -24.923 -2.739 16.215 1.00 83.56 72 ASN A N 1
ATOM 583 C CA . ASN A 1 72 ? -24.206 -1.954 15.213 1.00 83.56 72 ASN A CA 1
ATOM 584 C C . ASN A 1 72 ? -22.846 -1.408 15.701 1.00 83.56 72 ASN A C 1
ATOM 586 O O . ASN A 1 72 ? -22.437 -0.310 15.330 1.00 83.56 72 ASN A O 1
ATOM 590 N N . ILE A 1 73 ? -22.129 -2.176 16.530 1.00 84.00 73 ILE A N 1
ATOM 591 C CA . ILE A 1 73 ? -20.795 -1.800 17.019 1.00 84.00 73 ILE A CA 1
ATOM 592 C C . ILE A 1 73 ? -19.733 -2.372 16.079 1.00 84.00 73 ILE A C 1
ATOM 594 O O . ILE A 1 73 ? -19.723 -3.573 15.762 1.00 84.00 73 ILE A O 1
ATOM 598 N N . ARG A 1 74 ? -18.810 -1.516 15.635 1.00 89.19 74 ARG A N 1
ATOM 599 C CA . ARG A 1 74 ? -17.749 -1.857 14.682 1.00 89.19 74 ARG A CA 1
ATOM 600 C C . ARG A 1 74 ? -16.403 -1.334 15.161 1.00 89.19 74 ARG A C 1
ATOM 602 O O . ARG A 1 74 ? -16.294 -0.197 15.598 1.00 89.19 74 ARG A O 1
ATOM 609 N N . ALA A 1 75 ? -15.373 -2.157 15.024 1.00 90.81 75 ALA A N 1
ATOM 610 C CA . ALA A 1 75 ? -13.993 -1.714 15.096 1.00 90.81 75 ALA A CA 1
ATOM 611 C C . ALA A 1 75 ? -13.587 -1.137 13.738 1.00 90.81 75 ALA A C 1
ATOM 613 O O . ALA A 1 75 ? -14.014 -1.638 12.691 1.00 90.81 75 ALA A O 1
ATOM 614 N N . PHE A 1 76 ? -12.751 -0.109 13.748 1.00 93.56 76 PHE A N 1
ATOM 615 C CA . PHE A 1 76 ? -12.218 0.491 12.538 1.00 93.56 76 PHE A CA 1
ATOM 616 C C . PHE A 1 76 ? -10.702 0.626 12.599 1.00 93.56 76 PHE A C 1
ATOM 618 O O . PHE A 1 76 ? -10.115 0.775 13.669 1.00 93.56 76 PHE A O 1
ATOM 625 N N . LEU A 1 77 ? -10.086 0.613 11.420 1.00 96.00 77 LEU A N 1
ATOM 626 C CA . LEU A 1 77 ? -8.665 0.850 11.216 1.00 96.00 77 LEU A CA 1
ATOM 627 C C . LEU A 1 77 ? -8.507 1.810 10.035 1.00 96.00 77 LEU A C 1
ATOM 629 O O . LEU A 1 77 ? -8.782 1.456 8.888 1.00 96.00 77 LEU A O 1
ATOM 633 N N . ALA A 1 78 ? -8.123 3.049 10.329 1.00 97.31 78 ALA A N 1
ATOM 634 C CA . ALA A 1 78 ? -7.915 4.102 9.346 1.00 97.31 78 ALA A CA 1
ATOM 635 C C . ALA A 1 78 ? -6.446 4.129 8.917 1.00 97.31 78 ALA A C 1
ATOM 637 O O . ALA A 1 78 ? -5.547 4.273 9.747 1.00 97.31 78 ALA A O 1
ATOM 638 N N . VAL A 1 79 ? -6.208 4.024 7.614 1.00 97.44 79 VAL A N 1
ATOM 639 C CA . VAL A 1 79 ? -4.877 3.987 7.008 1.00 97.44 79 VAL A CA 1
ATOM 640 C C . VAL A 1 79 ? -4.649 5.256 6.206 1.00 97.44 79 VAL A C 1
ATOM 642 O O . VAL A 1 79 ? -5.467 5.642 5.372 1.00 97.44 79 VAL A O 1
ATOM 645 N N . GLU A 1 80 ? -3.502 5.885 6.426 1.00 97.38 80 GLU A N 1
ATOM 646 C CA . GLU A 1 80 ? -3.041 7.032 5.661 1.00 97.38 80 GLU A CA 1
ATOM 647 C C . GLU A 1 80 ? -1.548 6.879 5.377 1.00 97.38 80 GLU A C 1
ATOM 649 O O . GLU A 1 80 ? -0.770 6.494 6.249 1.00 97.38 80 GLU A O 1
ATOM 654 N N . LYS A 1 81 ? -1.139 7.151 4.133 1.00 95.38 81 LYS A N 1
ATOM 655 C CA . LYS A 1 81 ? 0.259 7.022 3.694 1.00 95.38 81 LYS A CA 1
ATOM 656 C C . LYS A 1 81 ? 0.871 5.654 4.022 1.00 95.38 81 LYS A C 1
ATOM 658 O O . LYS A 1 81 ? 2.015 5.556 4.462 1.00 95.38 81 LYS A O 1
ATOM 663 N N . GLY A 1 82 ? 0.097 4.590 3.799 1.00 94.81 82 GLY A N 1
ATOM 664 C CA . GLY A 1 82 ? 0.534 3.209 4.016 1.00 94.81 82 GLY A CA 1
ATOM 665 C C . GLY A 1 82 ? 0.738 2.826 5.486 1.00 94.81 82 GLY A C 1
ATOM 666 O O . GLY A 1 82 ? 1.301 1.769 5.754 1.00 94.81 82 GLY A O 1
ATOM 667 N N . LYS A 1 83 ? 0.301 3.657 6.439 1.00 96.62 83 LYS A N 1
ATOM 668 C CA . LYS A 1 83 ? 0.419 3.409 7.881 1.00 96.62 83 LYS A CA 1
ATOM 669 C C . LYS A 1 83 ? -0.920 3.589 8.576 1.00 96.62 83 LYS A C 1
ATOM 671 O O . LYS A 1 83 ? -1.780 4.327 8.099 1.00 96.62 83 LYS A O 1
ATOM 676 N N . VAL A 1 84 ? -1.091 2.938 9.720 1.00 96.75 84 VAL A N 1
ATOM 677 C CA . VAL A 1 84 ? -2.274 3.142 10.559 1.00 96.75 84 VAL A CA 1
ATOM 678 C C . VAL A 1 84 ? -2.225 4.550 11.143 1.00 96.75 84 VAL A C 1
ATOM 680 O O . VAL A 1 84 ? -1.317 4.890 11.898 1.00 96.75 84 VAL A O 1
ATOM 683 N N . ALA A 1 85 ? -3.193 5.378 10.774 1.00 96.62 85 ALA A N 1
ATOM 684 C CA . ALA A 1 85 ? -3.327 6.741 11.271 1.00 96.62 85 ALA A CA 1
ATOM 685 C C . ALA A 1 85 ? -4.225 6.806 12.507 1.00 96.62 85 ALA A C 1
ATOM 687 O O . ALA A 1 85 ? -4.006 7.637 13.383 1.00 96.62 85 ALA A O 1
ATOM 688 N N . ASN A 1 86 ? -5.247 5.951 12.561 1.00 94.94 86 ASN A N 1
ATOM 689 C CA . ASN A 1 86 ? -6.165 5.871 13.688 1.00 94.94 86 ASN A CA 1
ATOM 690 C C . ASN A 1 86 ? -6.814 4.485 13.751 1.00 94.94 86 ASN A C 1
ATOM 692 O O . ASN A 1 86 ? -6.916 3.785 12.743 1.00 94.94 86 ASN A O 1
ATOM 696 N N . VAL A 1 87 ? -7.285 4.109 14.927 1.00 93.88 87 VAL A N 1
ATOM 697 C CA . VAL A 1 87 ? -7.921 2.826 15.205 1.00 93.88 87 VAL A CA 1
ATOM 698 C C . VAL A 1 87 ? -8.850 3.002 16.395 1.00 93.88 87 VAL A C 1
ATOM 700 O O . VAL A 1 87 ? -8.592 3.816 17.276 1.00 93.88 87 VAL A O 1
ATOM 703 N N . GLY A 1 88 ? -9.952 2.267 16.413 1.00 88.69 88 GLY A N 1
ATOM 704 C CA . GLY A 1 88 ? -10.887 2.345 17.523 1.00 88.69 88 GLY A CA 1
ATOM 705 C C . GLY A 1 88 ? -12.178 1.610 17.240 1.00 88.69 88 GLY A C 1
ATOM 706 O O . GLY A 1 88 ? -12.237 0.729 16.382 1.00 88.69 88 GLY A O 1
ATOM 707 N N . MET A 1 89 ? -13.220 1.987 17.972 1.00 86.44 89 MET A N 1
ATOM 708 C CA . MET A 1 89 ? -14.561 1.440 17.830 1.00 86.44 89 MET A CA 1
ATOM 709 C C . MET A 1 89 ? -15.581 2.570 17.692 1.00 86.44 89 MET A C 1
ATOM 711 O O . MET A 1 89 ? -15.427 3.640 18.276 1.00 86.44 89 MET A O 1
ATOM 715 N N . GLU A 1 90 ? -16.622 2.320 16.911 1.00 85.25 90 GLU A N 1
ATOM 716 C CA . GLU A 1 90 ? -17.766 3.206 16.719 1.00 85.25 90 GLU A CA 1
ATOM 717 C C . GLU A 1 90 ? -19.067 2.395 16.778 1.00 85.25 90 GLU A C 1
ATOM 719 O O . GLU A 1 90 ? -19.089 1.201 16.459 1.00 85.25 90 GLU A O 1
ATOM 724 N N . GLY A 1 91 ? -20.158 3.040 17.181 1.00 81.44 91 GLY A N 1
ATOM 725 C CA . GLY A 1 91 ? -21.489 2.446 17.212 1.00 81.44 91 GLY A CA 1
ATOM 726 C C . GLY A 1 91 ? -22.554 3.489 17.537 1.00 81.44 91 GLY A C 1
ATOM 727 O O . GLY A 1 91 ? -22.254 4.528 18.121 1.00 81.44 91 GLY A O 1
ATOM 728 N N . ASP A 1 92 ? -23.798 3.200 17.161 1.00 70.69 92 ASP A N 1
ATOM 729 C CA . ASP A 1 92 ? -24.922 4.146 17.260 1.00 70.69 92 ASP A CA 1
ATOM 730 C C . ASP A 1 92 ? -25.622 4.142 18.638 1.00 70.69 92 ASP A C 1
ATOM 732 O O . ASP A 1 92 ? -26.575 4.888 18.864 1.00 70.69 92 ASP A O 1
ATOM 736 N N . SER A 1 93 ? -25.190 3.291 19.574 1.00 59.16 93 SER A N 1
ATOM 737 C CA . SER A 1 93 ? -25.890 3.048 20.842 1.00 59.16 93 SER A CA 1
ATOM 738 C C . SER A 1 93 ? -25.393 3.939 21.989 1.00 59.16 93 SER A C 1
ATOM 740 O O . SER A 1 93 ? -24.196 4.007 22.259 1.00 59.16 93 SER A O 1
ATOM 742 N N . VAL A 1 94 ? -26.322 4.522 22.761 1.00 52.41 94 VAL A N 1
ATOM 743 C CA . VAL A 1 94 ? -26.056 5.186 24.060 1.00 52.41 94 VAL A CA 1
ATOM 744 C C . VAL A 1 94 ? -25.348 4.240 25.053 1.00 52.41 94 VAL A C 1
ATOM 746 O O . VAL A 1 94 ? -24.605 4.699 25.919 1.00 52.41 94 VAL A O 1
ATOM 749 N N . GLN A 1 95 ? -25.502 2.916 24.899 1.00 52.41 95 GLN A N 1
ATOM 750 C CA . GLN A 1 95 ? -24.813 1.909 25.720 1.00 52.41 95 GLN A CA 1
ATOM 751 C C . GLN A 1 95 ? -23.298 1.865 25.460 1.00 52.41 95 GLN A C 1
ATOM 753 O O . GLN A 1 95 ? -22.534 1.586 26.382 1.00 52.41 95 GLN A O 1
ATOM 758 N N . PHE A 1 96 ? -22.838 2.236 24.259 1.00 56.34 96 PHE A N 1
ATOM 759 C CA . PHE A 1 96 ? -21.411 2.231 23.914 1.00 56.34 96 PHE A CA 1
ATOM 760 C C . PHE A 1 96 ? -20.596 3.198 24.792 1.00 56.34 96 PHE A C 1
ATOM 762 O O . PHE A 1 96 ? -19.450 2.926 25.141 1.00 56.34 96 PHE A O 1
ATOM 769 N N . SER A 1 97 ? -21.199 4.314 25.217 1.00 51.03 97 SER A N 1
ATOM 770 C CA . SER A 1 97 ? -20.551 5.278 26.117 1.00 51.03 97 SER A CA 1
ATOM 771 C C . SER A 1 97 ? -20.360 4.747 27.544 1.00 51.03 97 SER A C 1
ATOM 773 O O . SER A 1 97 ? -19.440 5.185 28.228 1.00 51.03 97 SER A O 1
ATOM 775 N N . VAL A 1 98 ? -21.204 3.811 27.994 1.00 46.47 98 VAL A N 1
ATOM 776 C CA . VAL A 1 98 ? -21.122 3.192 29.331 1.00 46.47 98 VAL A CA 1
ATOM 777 C C . VAL A 1 98 ? -20.103 2.046 29.340 1.00 46.47 98 VAL A C 1
ATOM 779 O O . VAL A 1 98 ? -19.367 1.884 30.311 1.00 46.47 98 VAL A O 1
ATOM 782 N N . GLU A 1 99 ? -20.002 1.298 28.238 1.00 52.97 99 GLU A N 1
ATOM 783 C CA . GLU A 1 99 ? -19.062 0.178 28.069 1.00 52.97 99 GLU A CA 1
ATOM 784 C C . GLU A 1 99 ? -17.610 0.622 27.833 1.00 52.97 99 GLU A C 1
ATOM 786 O O . GLU A 1 99 ? -16.681 -0.125 28.149 1.00 52.97 99 GLU A O 1
ATOM 791 N N . LYS A 1 100 ? -17.394 1.854 27.349 1.00 54.12 100 LYS A N 1
ATOM 792 C CA . LYS A 1 100 ? -16.057 2.409 27.084 1.00 54.12 100 LYS A CA 1
ATOM 793 C C . LYS A 1 100 ? -15.138 2.387 28.316 1.00 54.12 100 LYS A C 1
ATOM 795 O O . LYS A 1 100 ? -13.959 2.076 28.189 1.00 54.12 100 LYS A O 1
ATOM 800 N N . ASN A 1 101 ? -15.689 2.603 29.513 1.00 49.69 101 ASN A N 1
ATOM 801 C CA . ASN A 1 101 ? -14.927 2.598 30.772 1.00 49.69 101 ASN A CA 1
ATOM 802 C C . ASN A 1 101 ? -14.383 1.210 31.165 1.00 49.69 101 ASN A C 1
ATOM 804 O O . ASN A 1 101 ? -13.484 1.122 31.992 1.00 49.69 101 ASN A O 1
ATOM 808 N N . ASN A 1 102 ? -14.904 0.122 30.588 1.00 52.56 102 ASN A N 1
ATOM 809 C CA . ASN A 1 102 ? -14.421 -1.236 30.860 1.00 52.56 102 ASN A CA 1
ATOM 810 C C . ASN A 1 102 ? -13.453 -1.758 29.781 1.00 52.56 102 ASN A C 1
ATOM 812 O O . ASN A 1 102 ? -12.974 -2.889 29.877 1.00 52.56 102 ASN A O 1
ATOM 816 N N . LEU A 1 103 ? -13.171 -0.953 28.750 1.00 59.56 103 LEU A N 1
ATOM 817 C CA . LEU A 1 103 ? -12.327 -1.306 27.604 1.00 59.56 103 LEU A CA 1
ATOM 818 C C . LEU A 1 103 ? -10.929 -0.664 27.661 1.00 59.56 103 LEU A C 1
ATOM 820 O O . LEU A 1 103 ? -10.170 -0.809 26.707 1.00 59.56 103 LEU A O 1
ATOM 824 N N . GLU A 1 104 ? -10.541 -0.014 28.765 1.00 61.28 104 GLU A N 1
ATOM 825 C CA . GLU A 1 104 ? -9.260 0.714 28.889 1.00 61.28 104 GLU A CA 1
ATOM 826 C C . GLU A 1 104 ? -8.025 -0.148 28.546 1.00 61.28 104 GLU A C 1
ATOM 828 O O . GLU A 1 104 ? -7.098 0.310 27.879 1.00 61.28 104 GLU A O 1
ATOM 833 N N . GLY A 1 105 ? -8.020 -1.435 28.919 1.00 62.34 105 GLY A N 1
ATOM 834 C CA . GLY A 1 105 ? -6.928 -2.358 28.562 1.00 62.34 105 GLY A CA 1
ATOM 835 C C . GLY A 1 105 ? -6.871 -2.720 27.070 1.00 62.34 105 GLY A C 1
ATOM 836 O O . GLY A 1 105 ? -5.821 -3.105 26.557 1.00 62.34 105 GLY A O 1
ATOM 837 N N . LEU A 1 106 ? -7.995 -2.587 26.367 1.00 65.75 106 LEU A N 1
ATOM 838 C CA . LEU A 1 106 ? -8.142 -2.844 24.935 1.00 65.75 106 LEU A CA 1
ATOM 839 C C . LEU A 1 106 ? -7.830 -1.605 24.095 1.00 65.75 106 LEU A C 1
ATOM 841 O O . LEU A 1 106 ? -7.249 -1.753 23.021 1.00 65.75 106 LEU A O 1
ATOM 845 N N . GLU A 1 107 ? -8.127 -0.403 24.597 1.00 66.81 107 GLU A N 1
ATOM 846 C CA . GLU A 1 107 ? -7.688 0.850 23.972 1.00 66.81 107 GLU A CA 1
ATOM 847 C C . GLU A 1 107 ? -6.158 0.889 23.867 1.00 66.81 107 GLU A C 1
ATOM 849 O O . GLU A 1 107 ? -5.640 1.113 22.777 1.00 66.81 107 GLU A O 1
ATOM 854 N N . GLY A 1 108 ? -5.428 0.511 24.924 1.00 71.38 108 GLY A N 1
ATOM 855 C CA . GLY A 1 108 ? -3.960 0.438 24.878 1.00 71.38 108 GLY A CA 1
ATOM 856 C C . GLY A 1 108 ? -3.406 -0.585 23.871 1.00 71.38 108 GLY A C 1
ATOM 857 O O . GLY A 1 108 ? -2.381 -0.342 23.231 1.00 71.38 108 GLY A O 1
ATOM 858 N N . LEU A 1 109 ? -4.091 -1.720 23.679 1.00 77.25 109 LEU A N 1
ATOM 859 C CA . LEU A 1 109 ? -3.713 -2.709 22.658 1.00 77.25 109 LEU A CA 1
ATOM 860 C C . LEU A 1 109 ? -3.970 -2.189 21.240 1.00 77.25 109 LEU A C 1
ATOM 862 O O . LEU A 1 109 ? -3.143 -2.401 20.353 1.00 77.25 109 LEU A O 1
ATOM 866 N N . MET A 1 110 ? -5.097 -1.506 21.027 1.00 82.69 110 MET A N 1
ATOM 867 C CA . MET A 1 110 ? -5.437 -0.931 19.730 1.00 82.69 110 MET A CA 1
ATOM 868 C C . MET A 1 110 ? -4.530 0.256 19.391 1.00 82.69 110 MET A C 1
ATOM 870 O O . MET A 1 110 ? -4.017 0.314 18.279 1.00 82.69 110 MET A O 1
ATOM 874 N N . GLU A 1 111 ? -4.245 1.152 20.338 1.00 85.38 111 GLU A N 1
ATOM 875 C CA . GLU A 1 111 ? -3.319 2.279 20.154 1.00 85.38 111 GLU A CA 1
ATOM 876 C C . GLU A 1 111 ? -1.923 1.827 19.711 1.00 85.38 111 GLU A C 1
ATOM 878 O O . GLU A 1 111 ? -1.277 2.507 18.912 1.00 85.38 111 GLU A O 1
ATOM 883 N N . GLY A 1 112 ? -1.494 0.629 20.124 1.00 90.06 112 GLY A N 1
ATOM 884 C CA . GLY A 1 112 ? -0.256 0.001 19.661 1.00 90.06 112 GLY A CA 1
ATOM 885 C C . GLY A 1 112 ? -0.184 -0.242 18.146 1.00 90.06 112 GLY A C 1
ATOM 886 O O . GLY A 1 112 ? 0.903 -0.500 17.624 1.00 90.06 112 GLY A O 1
ATOM 887 N N . PHE A 1 113 ? -1.299 -0.158 17.413 1.00 93.62 113 PHE A N 1
ATOM 888 C CA . PHE A 1 113 ? -1.302 -0.220 15.951 1.00 93.62 113 PHE A CA 1
ATOM 889 C C . PHE A 1 113 ? -0.941 1.109 15.286 1.00 93.62 113 PHE A C 1
ATOM 891 O O . PHE A 1 113 ? -0.469 1.094 14.149 1.00 93.62 113 PHE A O 1
ATOM 898 N N . ILE A 1 114 ? -1.141 2.247 15.955 1.00 95.56 114 ILE A N 1
ATOM 899 C CA . ILE A 1 114 ? -0.941 3.570 15.357 1.00 95.56 114 ILE A CA 1
ATOM 900 C C . ILE A 1 114 ? 0.525 3.741 14.940 1.00 95.56 114 ILE A C 1
ATOM 902 O O . ILE A 1 114 ? 1.460 3.453 15.682 1.00 95.56 114 ILE A O 1
ATOM 906 N N . GLY A 1 115 ? 0.732 4.199 13.706 1.00 94.94 115 GLY A N 1
ATOM 907 C CA . GLY A 1 115 ? 2.048 4.405 13.107 1.00 94.94 115 GLY A CA 1
ATOM 908 C C . GLY A 1 115 ? 2.695 3.152 12.510 1.00 94.94 115 GLY A C 1
ATOM 909 O O . GLY A 1 115 ? 3.656 3.293 11.745 1.00 94.94 115 GLY A O 1
ATOM 910 N N . LYS A 1 116 ? 2.173 1.945 12.780 1.00 95.44 116 LYS A N 1
ATOM 911 C CA . LYS A 1 116 ? 2.656 0.719 12.129 1.00 95.44 116 LYS A CA 1
ATOM 912 C C . LYS A 1 116 ? 2.320 0.731 10.623 1.00 95.44 116 LYS A C 1
ATOM 914 O O . LYS A 1 116 ? 1.274 1.265 10.234 1.00 95.44 116 LYS A O 1
ATOM 919 N N . PRO A 1 117 ? 3.174 0.148 9.758 1.00 95.50 117 PRO A N 1
ATOM 920 C CA . PRO A 1 117 ? 2.848 -0.070 8.350 1.00 95.50 117 PRO A CA 1
ATOM 921 C C . PRO A 1 117 ? 1.600 -0.935 8.202 1.00 95.50 117 PRO A C 1
ATOM 923 O O . PRO A 1 117 ? 1.448 -1.937 8.897 1.00 95.50 117 PRO A O 1
ATOM 926 N N . PHE A 1 118 ? 0.715 -0.567 7.280 1.00 95.75 118 PHE A N 1
ATOM 927 C CA . PHE A 1 118 ? -0.416 -1.416 6.941 1.00 95.75 118 PHE A CA 1
ATOM 928 C C . PHE A 1 118 ? 0.083 -2.617 6.130 1.00 95.75 118 PHE A C 1
ATOM 930 O O . PHE A 1 118 ? 0.487 -2.474 4.976 1.00 95.75 118 PHE A O 1
ATOM 937 N N . SER A 1 119 ? 0.065 -3.793 6.750 1.00 94.62 119 SER A N 1
ATOM 938 C CA . SER A 1 119 ? 0.511 -5.054 6.162 1.00 94.62 119 SER A CA 1
ATOM 939 C C . SER A 1 119 ? -0.479 -6.177 6.466 1.00 94.62 119 SER A C 1
ATOM 941 O O . SER A 1 119 ? -1.442 -5.993 7.217 1.00 94.62 119 SER A O 1
ATOM 943 N N . LYS A 1 120 ? -0.245 -7.354 5.880 1.00 94.88 120 LYS A N 1
ATOM 944 C CA . LYS A 1 120 ? -1.059 -8.537 6.163 1.00 94.88 120 LYS A CA 1
ATOM 945 C C . LYS A 1 120 ? -0.925 -8.961 7.625 1.00 94.88 120 LYS A C 1
ATOM 947 O O . LYS A 1 120 ? -1.927 -9.251 8.257 1.00 94.88 120 LYS A O 1
ATOM 952 N N . GLU A 1 121 ? 0.287 -8.930 8.162 1.00 95.62 121 GLU A N 1
ATOM 953 C CA . GLU A 1 121 ? 0.584 -9.303 9.546 1.00 95.62 121 GLU A CA 1
ATOM 954 C C . GLU A 1 121 ? -0.165 -8.393 10.526 1.00 95.62 121 GLU A C 1
ATOM 956 O O . GLU A 1 12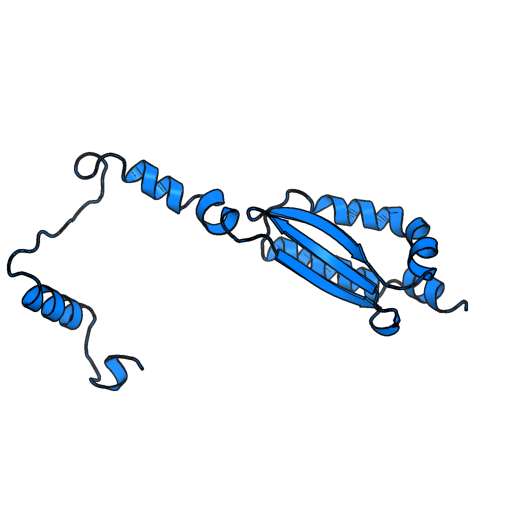1 ? -0.814 -8.877 11.448 1.00 95.62 121 GLU A O 1
ATOM 961 N N . LEU A 1 122 ? -0.160 -7.078 10.276 1.00 95.19 122 LEU A N 1
ATOM 962 C CA . LEU A 1 122 ? -0.931 -6.126 11.076 1.00 95.19 122 LEU A CA 1
ATOM 963 C C . LEU A 1 122 ? -2.441 -6.364 10.960 1.00 95.19 122 LEU A C 1
ATOM 965 O O . LEU A 1 122 ? -3.166 -6.221 11.943 1.00 95.19 122 LEU A O 1
ATOM 969 N N . LEU A 1 123 ? -2.926 -6.711 9.766 1.00 95.25 123 LEU A N 1
ATOM 970 C CA . LEU A 1 123 ? -4.333 -7.035 9.578 1.00 95.25 123 LEU A CA 1
ATOM 971 C C . LEU A 1 123 ? -4.708 -8.309 10.346 1.00 95.25 123 LEU A C 1
ATOM 973 O O . LEU A 1 123 ? -5.722 -8.305 11.032 1.00 95.25 123 LEU A O 1
ATOM 977 N N . ASP A 1 124 ? -3.881 -9.351 10.299 1.00 95.75 124 ASP A N 1
ATOM 978 C CA . ASP A 1 124 ? -4.093 -10.597 11.039 1.00 95.75 124 ASP A CA 1
ATOM 979 C C . ASP A 1 124 ? -4.086 -10.347 12.566 1.00 95.75 124 ASP A C 1
ATOM 981 O O . ASP A 1 124 ? -4.957 -10.854 13.278 1.00 95.75 124 ASP A O 1
ATOM 985 N N . GLU A 1 125 ? -3.179 -9.498 13.075 1.00 94.12 125 GLU A N 1
ATOM 986 C CA . GLU A 1 125 ? -3.182 -9.035 14.476 1.00 94.12 125 GLU A CA 1
ATOM 987 C C . GLU A 1 125 ? -4.490 -8.308 14.833 1.00 94.12 125 GLU A C 1
ATOM 989 O O . GLU A 1 125 ? -5.104 -8.588 15.866 1.00 94.12 125 GLU A O 1
ATOM 994 N N . PHE A 1 126 ? -4.943 -7.389 13.976 1.00 93.38 126 PHE A N 1
ATOM 995 C CA . PHE A 1 126 ? -6.182 -6.643 14.184 1.00 93.38 126 PHE A CA 1
ATOM 996 C C . PHE A 1 126 ? -7.412 -7.562 14.191 1.00 93.38 126 PHE A C 1
ATOM 998 O O . PHE A 1 126 ? -8.267 -7.441 15.069 1.00 93.38 126 PHE A O 1
ATOM 1005 N N . GLU A 1 127 ? -7.496 -8.518 13.264 1.00 92.25 127 GLU A N 1
ATOM 1006 C CA . GLU A 1 127 ? -8.585 -9.501 13.219 1.00 92.25 127 GLU A CA 1
ATOM 1007 C C . GLU A 1 127 ? -8.586 -10.397 14.462 1.00 92.25 127 GLU A C 1
ATOM 1009 O O . GLU A 1 127 ? -9.654 -10.715 14.987 1.00 92.25 127 GLU A O 1
ATOM 1014 N N . MET A 1 128 ? -7.411 -10.766 14.982 1.00 90.69 128 MET A N 1
ATOM 1015 C CA . MET A 1 128 ? -7.300 -11.521 16.230 1.00 90.69 128 MET A CA 1
ATOM 1016 C C . MET A 1 128 ? -7.849 -10.723 17.420 1.00 90.69 128 MET A C 1
ATOM 1018 O O . MET A 1 128 ? -8.605 -11.271 18.225 1.00 90.69 128 MET A O 1
ATOM 1022 N N . VAL A 1 129 ? -7.539 -9.425 17.511 1.00 88.12 129 VAL A N 1
ATOM 1023 C CA . VAL A 1 129 ? -8.103 -8.535 18.542 1.00 88.12 129 VAL A CA 1
ATOM 1024 C C . VAL A 1 129 ? -9.623 -8.432 18.397 1.00 88.12 129 VAL A C 1
ATOM 1026 O O . VAL A 1 129 ? -10.351 -8.602 19.375 1.00 88.12 129 VAL A O 1
ATOM 1029 N N . VAL A 1 130 ? -10.125 -8.235 17.176 1.00 87.81 130 VAL A N 1
ATOM 1030 C CA . VAL A 1 130 ? -11.567 -8.187 16.886 1.00 87.81 130 VAL A CA 1
ATOM 1031 C C . VAL A 1 130 ? -12.264 -9.505 17.241 1.00 87.81 130 VAL A C 1
ATOM 1033 O O . VAL A 1 130 ? -13.367 -9.494 17.788 1.00 87.81 130 VAL A O 1
ATOM 1036 N N . ALA A 1 131 ? -11.644 -10.650 16.960 1.00 87.00 131 ALA A N 1
ATOM 1037 C CA . ALA A 1 131 ? -12.172 -11.957 17.335 1.00 87.00 131 ALA A CA 1
ATOM 1038 C C . ALA A 1 131 ? -12.181 -12.151 18.860 1.00 87.00 131 ALA A C 1
ATOM 1040 O O . ALA A 1 131 ? -13.153 -12.674 19.405 1.00 87.00 131 ALA A O 1
ATOM 1041 N N . GLY A 1 132 ? -11.140 -11.690 19.558 1.00 83.50 132 GLY A N 1
ATOM 1042 C CA . GLY A 1 132 ? -11.099 -11.664 21.020 1.00 83.50 132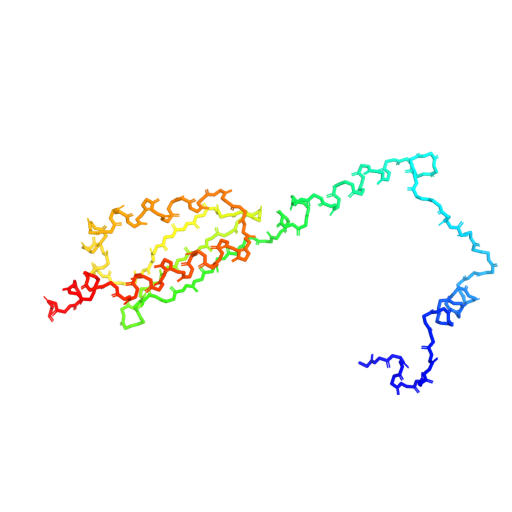 GLY A CA 1
ATOM 1043 C C . GLY A 1 132 ? -12.235 -10.828 21.611 1.00 83.50 132 GLY A C 1
ATOM 1044 O O . GLY A 1 132 ? -12.934 -11.290 22.510 1.00 83.50 132 GLY A O 1
ATOM 1045 N N . LEU A 1 133 ? -12.490 -9.646 21.042 1.00 79.81 133 LEU A N 1
ATOM 1046 C CA . LEU A 1 133 ? -13.598 -8.771 21.432 1.00 79.81 133 LEU A CA 1
ATOM 1047 C C . LEU A 1 133 ? -14.964 -9.452 21.279 1.00 79.81 133 LEU A C 1
ATOM 1049 O O . LEU A 1 133 ? -15.778 -9.405 22.196 1.00 79.81 133 LEU A O 1
ATOM 1053 N N . LYS A 1 134 ? -15.197 -10.144 20.157 1.00 79.00 134 LYS A N 1
ATOM 1054 C CA . LYS A 1 134 ? -16.444 -10.892 19.908 1.00 79.00 134 LYS A CA 1
ATOM 1055 C C . LYS A 1 134 ? -16.712 -11.986 20.936 1.00 79.00 134 LYS A C 1
ATOM 1057 O O . LYS A 1 134 ? -17.865 -12.239 21.272 1.00 79.00 134 LYS A O 1
ATOM 1062 N N . ASN A 1 135 ? -15.652 -12.651 21.385 1.00 74.31 135 ASN A N 1
ATOM 1063 C CA . ASN A 1 135 ? -15.734 -13.828 22.245 1.00 74.31 135 ASN A CA 1
ATOM 1064 C C . ASN A 1 135 ? -15.560 -13.501 23.736 1.00 74.31 135 ASN A C 1
ATOM 1066 O O . ASN A 1 135 ? -15.686 -14.395 24.574 1.00 74.31 135 ASN A O 1
ATOM 1070 N N . SER A 1 136 ? -15.258 -12.248 24.087 1.00 68.56 136 SER A N 1
ATOM 1071 C CA . SER A 1 136 ? -15.085 -11.836 25.477 1.00 68.56 136 SER A CA 1
ATOM 1072 C C . SER A 1 136 ? -16.413 -11.923 26.228 1.00 68.56 136 SER A C 1
ATOM 1074 O O . SER A 1 136 ? -17.368 -11.197 25.941 1.00 68.56 136 SER A O 1
ATOM 1076 N N . SER A 1 137 ? -16.458 -12.784 27.248 1.00 53.25 137 SER A N 1
ATOM 1077 C CA . SER A 1 137 ? -17.603 -12.915 28.150 1.00 53.25 137 SER A CA 1
ATOM 1078 C C . SER A 1 137 ? -17.898 -11.623 28.913 1.00 53.25 137 SER A C 1
ATOM 1080 O O . SER A 1 137 ? -19.044 -11.414 29.281 1.00 53.25 137 SER A O 1
ATOM 1082 N N . GLN A 1 138 ? -16.899 -10.750 29.114 1.00 52.78 138 GLN A N 1
ATOM 1083 C CA . GLN A 1 138 ? -17.084 -9.426 29.720 1.00 52.78 138 GLN A CA 1
ATOM 1084 C C . GLN A 1 138 ? -17.832 -8.462 28.792 1.00 52.78 138 GLN A C 1
ATOM 1086 O O . GLN A 1 138 ? -18.651 -7.691 29.276 1.00 52.78 138 GLN A O 1
ATOM 1091 N N . CYS A 1 139 ? -17.631 -8.537 27.473 1.00 50.69 139 CYS A N 1
ATOM 1092 C CA . CYS A 1 139 ? -18.472 -7.785 26.539 1.00 50.69 139 CYS A CA 1
ATOM 1093 C C . CYS A 1 139 ? -19.886 -8.380 26.461 1.00 50.69 139 CYS A C 1
ATOM 1095 O O . CYS A 1 139 ? -20.860 -7.642 26.437 1.00 50.69 139 CYS A O 1
ATOM 1097 N N . LEU A 1 140 ? -20.029 -9.709 26.492 1.00 46.16 140 LEU A N 1
ATOM 1098 C CA . LEU A 1 140 ? -21.343 -10.370 26.462 1.00 46.16 140 LEU A CA 1
ATOM 1099 C C . LEU A 1 140 ? -22.184 -10.142 27.738 1.00 46.16 140 LEU A C 1
ATOM 1101 O O . LEU A 1 140 ? -23.410 -10.043 27.648 1.00 46.16 140 LEU A O 1
ATOM 1105 N N . THR A 1 141 ? -21.572 -10.031 28.924 1.00 45.78 141 THR A N 1
ATOM 1106 C CA . THR A 1 141 ? -22.295 -9.722 30.177 1.00 45.78 141 THR A CA 1
ATOM 1107 C C . THR A 1 141 ? -22.638 -8.242 30.348 1.00 45.78 141 THR A C 1
ATOM 1109 O O . THR A 1 141 ? -23.575 -7.931 31.081 1.00 45.78 141 THR A O 1
ATOM 1112 N N . MET A 1 142 ? -21.952 -7.328 29.651 1.00 47.50 142 MET A N 1
ATOM 1113 C CA . MET A 1 142 ? -22.362 -5.914 29.572 1.00 47.50 142 MET A CA 1
ATOM 1114 C C . MET A 1 142 ? -23.626 -5.718 28.719 1.00 47.50 142 MET A C 1
ATOM 1116 O O . MET A 1 142 ? -24.414 -4.820 28.995 1.00 47.50 142 MET A O 1
ATOM 1120 N N . ILE A 1 143 ? -23.876 -6.633 27.775 1.00 47.53 143 ILE A N 1
ATOM 1121 C CA . ILE A 1 143 ? -25.009 -6.597 26.837 1.00 47.53 143 ILE A CA 1
ATOM 1122 C C . ILE A 1 143 ? -26.280 -7.263 27.407 1.00 47.53 143 ILE A C 1
ATOM 1124 O O . ILE A 1 143 ? -27.388 -6.968 26.968 1.00 47.53 143 ILE A O 1
ATOM 1128 N N . THR A 1 144 ? -26.155 -8.168 28.384 1.00 44.69 144 THR A N 1
ATOM 1129 C CA . THR A 1 144 ? -27.268 -9.028 28.852 1.00 44.69 144 THR A CA 1
ATOM 1130 C C . THR A 1 144 ? -27.958 -8.567 30.144 1.00 44.69 144 THR A C 1
ATOM 1132 O O . THR A 1 144 ? -28.899 -9.223 30.581 1.00 44.69 144 THR A O 1
ATOM 1135 N N . ASN A 1 145 ? -27.552 -7.436 30.736 1.00 39.91 145 ASN A N 1
ATOM 1136 C CA . ASN A 1 145 ? -28.174 -6.860 31.944 1.00 39.91 145 ASN A CA 1
ATOM 1137 C C . ASN A 1 145 ? -29.127 -5.676 31.657 1.00 39.91 145 ASN A C 1
ATOM 1139 O O . ASN A 1 145 ? -29.265 -4.776 32.488 1.00 39.91 145 ASN A O 1
ATOM 1143 N N . THR A 1 146 ? -29.791 -5.682 30.499 1.00 42.06 146 THR A N 1
ATOM 1144 C CA . THR A 1 146 ? -30.950 -4.816 30.193 1.00 42.06 146 THR A CA 1
ATOM 1145 C C . THR A 1 146 ? -32.201 -5.637 29.968 1.00 42.06 146 THR A C 1
ATOM 1147 O O . THR A 1 146 ? -32.095 -6.647 29.239 1.00 42.06 146 THR A O 1
#

Sequence (146 aa):
MNLNEERPGITVEEVMSAVISEWSSEVAVVDSIDDDHFPGVSQTRQKFLSEEWRFGRTPKFTLYRSVFQQLNIRAFLAVEKGKVANVGMEGDSVQFSVEKNNLEGLEGLMEGFIGKPFSKELLDEFEMVVAGLKNSSQCLTMITNT

Radius of gyration: 26.18 Å; chains: 1; bounding box: 58×30×70 Å